Protein AF-A0A9D2FT79-F1 (afdb_monomer_lite)

Organism: NCBI:txid2838498

pLDDT: mean 90.26, std 7.21, range [57.19, 97.81]

Sequence (132 aa):
ENFFAGLITPVNETVWEHLKLLFFPALFYMLWEKSRIGSRYPDLLCKNLLGLWVGMLVIPLGFYMYTFLTGNDYLWADIGLFILAVLVTFGIPYRLRQQRPGICRTAWNYRILLLLVAAFLVLSVYFMRRAG

Structure (mmCIF, N/CA/C/O backbone):
data_AF-A0A9D2FT79-F1
#
_entry.id   AF-A0A9D2FT79-F1
#
loop_
_atom_site.group_PDB
_atom_site.id
_atom_site.type_symbol
_atom_site.label_atom_id
_atom_site.label_alt_id
_atom_site.label_comp_id
_atom_site.label_asym_id
_atom_site.label_entity_id
_atom_site.label_seq_id
_atom_site.pdbx_PDB_ins_code
_atom_site.Cartn_x
_atom_site.Cartn_y
_atom_site.Cartn_z
_atom_site.occupancy
_atom_site.B_iso_or_equiv
_atom_site.auth_seq_id
_atom_site.auth_comp_id
_atom_site.auth_asym_id
_atom_site.auth_atom_id
_atom_site.pdbx_PDB_model_num
ATOM 1 N N . GLU A 1 1 ? 7.623 8.978 24.389 1.00 57.34 1 GLU A N 1
ATOM 2 C CA . GLU A 1 1 ? 7.263 8.158 23.212 1.00 57.34 1 GLU A CA 1
ATOM 3 C C . GLU A 1 1 ? 8.106 8.587 22.018 1.00 57.34 1 GLU A C 1
ATOM 5 O O . GLU A 1 1 ? 8.384 9.774 21.878 1.00 57.34 1 GLU A O 1
ATOM 10 N N . ASN A 1 2 ? 8.568 7.646 21.191 1.00 79.88 2 ASN A N 1
ATOM 11 C CA . ASN A 1 2 ? 9.409 7.963 20.034 1.00 79.88 2 ASN A CA 1
ATOM 12 C C . ASN A 1 2 ? 8.521 8.327 18.835 1.00 79.88 2 ASN A C 1
ATOM 14 O O . ASN A 1 2 ? 8.000 7.434 18.172 1.00 79.88 2 ASN A O 1
ATOM 18 N N . PHE A 1 3 ? 8.382 9.622 18.526 1.00 79.06 3 PHE A N 1
ATOM 19 C CA . PHE A 1 3 ? 7.589 10.128 17.387 1.00 79.06 3 PHE A CA 1
ATOM 20 C C . PHE A 1 3 ? 7.918 9.420 16.059 1.00 79.06 3 PHE A C 1
ATOM 22 O O . PHE A 1 3 ? 7.036 9.097 15.268 1.00 79.06 3 PHE A O 1
ATOM 29 N N . PHE A 1 4 ? 9.200 9.112 15.846 1.00 78.50 4 PHE A N 1
ATOM 30 C CA . PHE A 1 4 ? 9.676 8.395 14.664 1.00 78.50 4 PHE A CA 1
ATOM 31 C C . PHE A 1 4 ? 9.173 6.953 14.568 1.00 78.50 4 PHE A C 1
ATOM 33 O O . PHE A 1 4 ? 8.939 6.475 13.462 1.00 78.50 4 PHE A O 1
ATOM 40 N N . ALA A 1 5 ? 8.984 6.266 15.697 1.00 77.81 5 ALA A N 1
ATOM 41 C CA . ALA A 1 5 ? 8.437 4.914 15.689 1.00 77.81 5 ALA A CA 1
ATOM 42 C C . ALA A 1 5 ? 6.959 4.939 15.265 1.00 77.81 5 ALA A C 1
ATOM 44 O O . ALA A 1 5 ? 6.583 4.207 14.355 1.00 77.81 5 ALA A O 1
ATOM 45 N N . GLY A 1 6 ? 6.156 5.867 15.801 1.00 79.50 6 GLY A N 1
ATOM 46 C CA . GLY A 1 6 ? 4.721 5.973 15.485 1.00 79.50 6 GLY A CA 1
ATOM 47 C C . GLY A 1 6 ? 4.392 6.309 14.020 1.00 79.50 6 GLY A C 1
ATOM 48 O O . GLY A 1 6 ? 3.302 6.002 13.531 1.00 79.50 6 GLY A O 1
ATOM 49 N N . LEU A 1 7 ? 5.347 6.876 13.273 1.00 80.94 7 LEU A N 1
ATOM 50 C CA . LEU A 1 7 ? 5.213 7.095 11.827 1.00 80.94 7 LEU A CA 1
ATOM 51 C C . LEU A 1 7 ? 5.068 5.787 11.040 1.00 80.94 7 LEU A C 1
ATOM 53 O O . LEU A 1 7 ? 4.368 5.776 10.023 1.00 80.94 7 LEU A O 1
ATOM 57 N N . ILE A 1 8 ? 5.719 4.717 11.508 1.00 81.25 8 ILE A N 1
ATOM 58 C CA . ILE A 1 8 ? 5.831 3.434 10.803 1.00 81.25 8 ILE A CA 1
ATOM 59 C C . ILE A 1 8 ? 5.159 2.269 11.536 1.00 81.25 8 ILE A C 1
ATOM 61 O O . ILE A 1 8 ? 4.758 1.304 10.889 1.00 81.25 8 ILE A O 1
ATOM 65 N N . THR A 1 9 ? 5.020 2.343 12.861 1.00 82.69 9 THR A N 1
ATOM 66 C CA . THR A 1 9 ? 4.392 1.303 13.683 1.00 82.69 9 THR A CA 1
ATOM 67 C C . THR A 1 9 ? 2.929 1.624 13.981 1.00 82.69 9 THR A C 1
ATOM 69 O O . THR A 1 9 ? 2.554 2.802 13.972 1.00 82.69 9 THR A O 1
ATOM 72 N N . PRO A 1 10 ? 2.109 0.597 14.277 1.00 82.19 10 PRO A N 1
ATOM 73 C CA . PRO A 1 10 ? 0.769 0.804 14.801 1.00 82.19 10 PRO A CA 1
ATOM 74 C C . PRO A 1 10 ? 0.810 1.580 16.133 1.00 82.19 10 PRO A C 1
ATOM 76 O O . PRO A 1 10 ? 1.581 1.219 17.022 1.00 82.19 10 PRO A O 1
ATOM 79 N N . VAL A 1 11 ? 0.012 2.643 16.266 1.00 85.19 11 VAL A N 1
ATOM 80 C CA . VAL A 1 11 ? -0.166 3.440 17.505 1.00 85.19 11 VAL A CA 1
ATOM 81 C C . VAL A 1 11 ? -1.571 3.322 18.105 1.00 85.19 11 VAL A C 1
ATOM 83 O O . VAL A 1 11 ? -1.796 3.737 19.235 1.00 85.19 11 VAL A O 1
ATOM 86 N N . ASN A 1 12 ? -2.524 2.786 17.345 1.00 83.81 12 ASN A N 1
ATOM 87 C CA . ASN 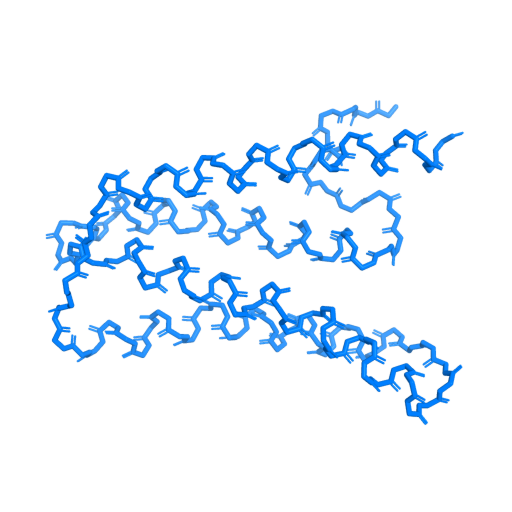A 1 12 ? -3.901 2.520 17.758 1.00 83.81 12 ASN A CA 1
ATOM 88 C C . ASN A 1 12 ? -4.454 1.319 16.956 1.00 83.81 12 ASN A C 1
ATOM 90 O O . ASN A 1 12 ? -3.743 0.751 16.127 1.00 83.81 12 ASN A O 1
ATOM 94 N N . GLU A 1 13 ? -5.711 0.934 17.182 1.00 83.94 13 GLU A N 1
ATOM 95 C CA . GLU A 1 13 ? -6.353 -0.208 16.499 1.00 83.94 13 GLU A CA 1
ATOM 96 C C . GLU A 1 13 ? -7.151 0.186 15.242 1.00 83.94 13 GLU A C 1
ATOM 98 O O . GLU A 1 13 ? -7.984 -0.566 14.747 1.00 83.94 13 GLU A O 1
ATOM 103 N N . THR A 1 14 ? -6.921 1.372 14.673 1.00 89.12 14 THR A N 1
ATOM 104 C CA . THR A 1 14 ? -7.672 1.792 13.481 1.00 89.12 14 THR A CA 1
ATOM 105 C C . THR A 1 14 ? -7.255 1.014 12.230 1.00 89.12 14 THR A C 1
ATOM 107 O O . THR A 1 14 ? -6.117 0.558 12.085 1.00 89.12 14 THR A O 1
ATOM 110 N N . VAL A 1 15 ? -8.158 0.938 11.247 1.00 91.69 15 VAL A N 1
ATOM 111 C CA . VAL A 1 15 ? -7.890 0.354 9.916 1.00 91.69 15 VAL A CA 1
ATOM 112 C C . VAL A 1 15 ? -6.657 0.989 9.252 1.00 91.69 15 VAL A C 1
ATOM 114 O O . VAL A 1 15 ? -5.905 0.318 8.547 1.00 91.69 15 VAL A O 1
ATOM 117 N N . TRP A 1 16 ? -6.401 2.276 9.510 1.00 92.81 16 TRP A N 1
ATOM 118 C CA . TRP A 1 16 ? -5.213 2.973 9.014 1.00 92.81 16 TRP A CA 1
ATOM 119 C C . TRP A 1 16 ? -3.906 2.358 9.533 1.00 92.81 16 TRP A C 1
ATOM 121 O O . TRP A 1 16 ? -2.957 2.165 8.772 1.00 92.81 16 TRP A O 1
ATOM 131 N N . GLU A 1 17 ? -3.849 1.999 10.813 1.00 91.88 17 GLU A N 1
ATOM 132 C CA . GLU A 1 17 ? -2.656 1.396 11.414 1.00 91.88 17 GLU A CA 1
ATOM 133 C C . GLU A 1 17 ? -2.383 -0.003 10.845 1.00 91.88 17 GLU A C 1
ATOM 135 O O . GLU A 1 17 ? -1.227 -0.351 10.593 1.00 91.88 17 GLU A O 1
ATOM 140 N N . HIS A 1 18 ? -3.437 -0.756 10.515 1.00 92.06 18 HIS A N 1
ATOM 141 C CA . HIS A 1 18 ? -3.334 -2.031 9.799 1.00 92.06 18 HIS A CA 1
ATOM 142 C C . HIS A 1 18 ? -2.758 -1.854 8.384 1.00 92.06 18 HIS A C 1
ATOM 144 O O . HIS A 1 18 ? -1.924 -2.649 7.942 1.00 92.06 18 HIS A O 1
ATOM 150 N N . LEU A 1 19 ? -3.132 -0.778 7.680 1.00 94.94 19 LEU A N 1
ATOM 151 C CA . LEU A 1 19 ? -2.531 -0.437 6.386 1.00 94.94 19 LEU A CA 1
ATOM 152 C C . LEU A 1 19 ? -1.042 -0.106 6.517 1.00 94.94 19 LEU A C 1
ATOM 154 O O . LEU A 1 19 ? -0.254 -0.571 5.693 1.00 94.94 19 LEU A O 1
ATOM 158 N N . LYS A 1 20 ? -0.629 0.649 7.546 1.00 92.50 20 LYS A N 1
ATOM 159 C CA . LYS A 1 20 ? 0.799 0.928 7.805 1.00 92.50 20 LYS A CA 1
ATOM 160 C C . LYS A 1 20 ? 1.583 -0.356 8.058 1.00 92.50 20 LYS A C 1
ATOM 162 O O . LYS A 1 20 ? 2.671 -0.521 7.498 1.00 92.50 20 LYS A O 1
ATOM 167 N N . LEU A 1 21 ? 1.006 -1.267 8.844 1.00 93.06 21 LEU A N 1
ATOM 168 C CA . LEU A 1 21 ? 1.603 -2.560 9.171 1.00 93.06 21 LEU A CA 1
ATOM 169 C C . LEU A 1 21 ? 1.866 -3.412 7.920 1.00 93.06 21 LEU A C 1
ATOM 171 O O . LEU A 1 21 ? 2.859 -4.131 7.879 1.00 93.06 21 LEU A O 1
ATOM 175 N N . LEU A 1 22 ? 1.031 -3.306 6.881 1.00 95.44 22 LEU A N 1
ATOM 176 C CA . LEU A 1 22 ? 1.282 -3.949 5.586 1.00 95.44 22 LEU A CA 1
ATOM 177 C C . LEU A 1 22 ? 2.269 -3.145 4.723 1.00 95.44 22 LEU A C 1
ATOM 179 O O . LEU A 1 22 ? 3.207 -3.705 4.150 1.00 95.44 22 LEU A O 1
ATOM 183 N N . PHE A 1 23 ? 2.055 -1.833 4.615 1.00 95.81 23 PHE A N 1
ATOM 184 C CA . PHE A 1 23 ? 2.731 -0.967 3.652 1.00 95.81 23 PHE A CA 1
ATOM 185 C C . PHE A 1 23 ? 4.239 -0.880 3.879 1.00 95.81 23 PHE A C 1
ATOM 187 O O . PHE A 1 23 ? 5.000 -1.092 2.935 1.00 95.81 23 PHE A O 1
ATOM 194 N N . PHE A 1 24 ? 4.694 -0.589 5.102 1.00 94.38 24 PHE A N 1
ATOM 195 C CA . PHE A 1 24 ? 6.124 -0.375 5.353 1.00 94.38 24 PHE A CA 1
ATOM 196 C C . PHE A 1 24 ? 6.957 -1.651 5.151 1.00 94.38 24 PHE A C 1
ATOM 198 O O . PHE A 1 24 ? 7.942 -1.589 4.407 1.00 94.38 24 PHE A O 1
ATOM 205 N N . PRO A 1 25 ? 6.581 -2.824 5.701 1.00 94.62 25 PRO A N 1
ATOM 206 C CA . PRO A 1 25 ? 7.298 -4.067 5.420 1.00 94.62 25 PRO A CA 1
ATOM 207 C C . PRO A 1 25 ? 7.305 -4.429 3.930 1.00 94.62 25 PRO A C 1
ATOM 209 O O . PRO A 1 25 ? 8.356 -4.783 3.389 1.00 94.62 25 PRO A O 1
ATOM 212 N N . ALA A 1 26 ? 6.168 -4.286 3.240 1.00 96.12 26 ALA A N 1
ATOM 213 C CA . ALA A 1 26 ? 6.080 -4.563 1.807 1.00 96.12 26 ALA A CA 1
ATOM 214 C C . ALA A 1 26 ? 6.928 -3.591 0.969 1.00 96.12 26 ALA A C 1
ATOM 216 O O . ALA A 1 26 ? 7.574 -4.015 0.008 1.00 96.12 26 ALA A O 1
ATOM 217 N N . LEU A 1 27 ? 6.988 -2.311 1.349 1.00 95.81 27 LEU A N 1
ATOM 218 C CA . LEU A 1 27 ? 7.840 -1.298 0.726 1.00 95.81 27 LEU A CA 1
ATOM 219 C C . LEU A 1 27 ? 9.318 -1.682 0.830 1.00 95.81 27 LEU A C 1
ATOM 221 O O . LEU A 1 27 ? 10.012 -1.722 -0.190 1.00 95.81 27 LEU A O 1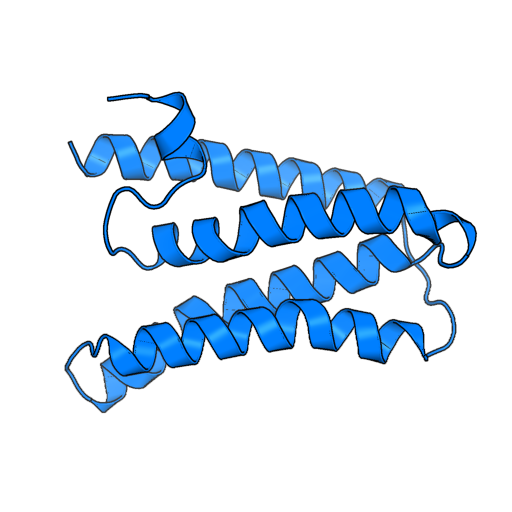
ATOM 225 N N . PHE A 1 28 ? 9.798 -1.992 2.038 1.00 94.94 28 PHE A N 1
ATOM 226 C CA . PHE A 1 28 ? 11.193 -2.384 2.246 1.00 94.94 28 PHE A CA 1
ATOM 227 C C . PHE A 1 28 ? 11.537 -3.657 1.477 1.00 94.94 28 PHE A C 1
ATOM 229 O O . PHE A 1 28 ? 12.563 -3.699 0.793 1.00 94.94 28 PHE A O 1
ATOM 236 N N . TYR A 1 29 ? 10.657 -4.661 1.516 1.00 95.31 29 TYR A N 1
ATOM 237 C CA . TYR A 1 29 ? 10.850 -5.896 0.765 1.00 95.31 29 TYR A CA 1
ATOM 238 C C . TYR A 1 29 ? 10.897 -5.644 -0.744 1.00 95.31 29 TYR A C 1
ATOM 240 O O . TYR A 1 29 ? 11.813 -6.115 -1.408 1.00 95.31 29 TYR A O 1
ATOM 248 N N . MET A 1 30 ? 9.963 -4.866 -1.296 1.00 94.19 30 MET A N 1
ATOM 249 C CA . MET A 1 30 ? 9.922 -4.547 -2.726 1.00 94.19 30 MET A CA 1
ATOM 250 C C . MET A 1 30 ? 11.182 -3.803 -3.187 1.00 94.19 30 MET A C 1
ATOM 252 O O . MET A 1 30 ? 11.692 -4.090 -4.273 1.00 94.19 30 MET A O 1
ATOM 256 N N . LEU A 1 31 ? 11.688 -2.851 -2.397 1.00 93.81 31 LEU A N 1
ATOM 257 C CA . LEU A 1 31 ? 12.916 -2.115 -2.717 1.00 93.81 31 LEU A CA 1
ATOM 258 C C . LEU A 1 31 ? 14.148 -3.022 -2.651 1.00 93.81 31 LEU A C 1
ATOM 260 O O . LEU A 1 31 ? 14.978 -3.003 -3.565 1.00 93.81 31 LEU A O 1
ATOM 264 N N . TRP A 1 32 ? 14.242 -3.853 -1.611 1.00 95.50 32 TRP A N 1
ATOM 265 C CA . TRP A 1 32 ? 15.297 -4.856 -1.480 1.00 95.50 32 TRP A CA 1
ATOM 266 C C . TRP A 1 32 ? 15.258 -5.856 -2.640 1.00 95.50 32 TRP A C 1
ATOM 268 O O . TRP A 1 32 ? 16.270 -6.094 -3.300 1.00 95.50 32 TRP A O 1
ATOM 278 N N . GLU A 1 33 ? 14.077 -6.371 -2.972 1.00 94.25 33 GLU A N 1
ATOM 279 C CA . GLU A 1 33 ? 13.877 -7.296 -4.080 1.00 94.25 33 GLU A CA 1
ATOM 280 C C . GLU A 1 33 ? 14.257 -6.649 -5.421 1.00 94.25 33 GLU A C 1
ATOM 282 O O . GLU A 1 33 ? 14.996 -7.242 -6.214 1.00 94.25 33 GLU A O 1
ATOM 287 N N . LYS A 1 34 ? 13.843 -5.398 -5.664 1.00 91.12 34 LYS A N 1
ATOM 288 C CA . LYS A 1 34 ? 14.235 -4.652 -6.868 1.00 91.12 34 LYS A CA 1
ATOM 289 C C . LYS A 1 34 ? 15.750 -4.455 -6.953 1.00 91.12 34 LYS A C 1
ATOM 291 O O . LYS A 1 34 ? 16.287 -4.548 -8.054 1.00 91.12 34 LYS A O 1
ATOM 296 N N . SER A 1 35 ? 16.442 -4.240 -5.837 1.00 91.88 35 SER A N 1
ATOM 297 C CA . SER A 1 35 ? 17.908 -4.143 -5.804 1.00 91.88 35 SER A CA 1
ATOM 298 C C . SER A 1 35 ? 18.589 -5.475 -6.154 1.00 91.88 35 SER A C 1
ATOM 300 O O . SER A 1 35 ? 19.563 -5.504 -6.905 1.00 91.88 35 SER A O 1
ATOM 302 N N . ARG A 1 36 ? 18.050 -6.606 -5.678 1.00 93.12 36 ARG A N 1
ATOM 303 C CA . ARG A 1 36 ? 18.664 -7.935 -5.862 1.00 93.12 36 ARG A CA 1
ATOM 304 C C . ARG A 1 36 ? 18.409 -8.552 -7.234 1.00 93.12 36 ARG A C 1
ATOM 306 O O . ARG A 1 36 ? 19.315 -9.149 -7.807 1.00 93.12 36 ARG A O 1
ATOM 313 N N . ILE A 1 37 ? 17.187 -8.444 -7.752 1.00 91.00 37 ILE A N 1
ATOM 314 C CA . ILE A 1 37 ? 16.761 -9.154 -8.973 1.00 91.00 37 ILE A CA 1
ATOM 315 C C . ILE A 1 37 ? 16.164 -8.232 -10.044 1.00 91.00 37 ILE A C 1
ATOM 317 O O . ILE A 1 37 ? 15.706 -8.699 -11.090 1.00 91.00 37 ILE A O 1
ATOM 321 N N . GLY A 1 38 ? 16.190 -6.916 -9.828 1.00 85.69 38 GLY A N 1
ATOM 322 C CA . GLY A 1 38 ? 15.592 -5.939 -10.733 1.00 85.69 38 GLY A CA 1
ATOM 323 C C . GLY A 1 38 ? 16.218 -5.857 -12.119 1.00 85.69 38 GLY A C 1
ATOM 324 O O . GLY A 1 38 ? 15.537 -5.369 -13.019 1.00 85.69 38 GLY A O 1
ATOM 325 N N . SER A 1 39 ? 17.460 -6.322 -12.294 1.00 85.12 39 SER A N 1
ATOM 326 C CA . SER A 1 39 ? 18.123 -6.409 -13.604 1.00 85.12 39 SER A CA 1
ATOM 327 C C . SER A 1 39 ? 17.581 -7.560 -14.455 1.00 85.12 39 SER A C 1
ATOM 329 O O . SER A 1 39 ? 17.556 -7.454 -15.675 1.00 85.12 39 SER A O 1
ATOM 331 N N . ARG A 1 40 ? 17.104 -8.645 -13.824 1.00 85.75 40 ARG A N 1
ATOM 332 C CA . ARG A 1 40 ? 16.469 -9.781 -14.517 1.00 85.75 40 ARG A CA 1
ATOM 333 C C . ARG A 1 40 ? 15.003 -9.494 -14.860 1.00 85.75 40 ARG A C 1
ATOM 335 O O . ARG A 1 40 ? 14.498 -10.018 -15.845 1.00 85.75 40 ARG A O 1
ATOM 342 N N . TYR A 1 41 ? 14.337 -8.658 -14.060 1.00 85.75 41 TYR A N 1
ATOM 343 C CA . TYR A 1 41 ? 12.917 -8.331 -14.206 1.00 85.75 41 TYR A CA 1
ATOM 344 C C . TYR A 1 41 ? 12.705 -6.804 -14.250 1.00 85.75 41 TYR A C 1
ATOM 346 O O . TYR A 1 41 ? 12.566 -6.161 -13.199 1.00 85.75 41 TYR A O 1
ATOM 354 N N . PRO A 1 42 ? 12.678 -6.184 -15.446 1.00 84.12 42 PRO A N 1
ATOM 355 C CA . PRO A 1 42 ? 12.549 -4.730 -15.574 1.00 84.12 42 PRO A CA 1
ATOM 356 C C . PRO A 1 42 ? 11.187 -4.208 -15.087 1.00 84.12 42 PRO A C 1
ATOM 358 O O . PRO A 1 42 ? 11.116 -3.115 -14.524 1.00 84.12 42 PRO A O 1
ATOM 361 N N . ASP A 1 43 ? 10.129 -5.011 -15.212 1.00 90.62 43 ASP A N 1
ATOM 362 C CA . ASP A 1 43 ? 8.748 -4.695 -14.829 1.00 90.62 43 ASP A CA 1
ATOM 363 C C . ASP A 1 43 ? 8.389 -5.054 -13.375 1.00 90.62 43 ASP A C 1
ATOM 365 O O . ASP A 1 43 ? 7.252 -4.862 -12.938 1.00 90.62 43 ASP A O 1
ATOM 369 N N . LEU A 1 44 ? 9.372 -5.512 -12.596 1.00 91.62 44 LEU A N 1
ATOM 370 C CA . LEU A 1 44 ? 9.198 -5.962 -11.215 1.00 91.62 44 LEU A CA 1
ATOM 371 C C . LEU A 1 44 ? 8.548 -4.914 -10.304 1.00 91.62 44 LEU A C 1
ATOM 373 O O . LEU A 1 44 ? 7.662 -5.243 -9.523 1.00 91.62 44 LEU A O 1
ATOM 377 N N . LEU A 1 45 ? 8.950 -3.646 -10.436 1.00 91.88 45 LEU A N 1
ATOM 378 C CA . LEU A 1 45 ? 8.395 -2.561 -9.622 1.00 91.88 45 LEU A CA 1
ATOM 379 C C . LEU A 1 45 ? 6.892 -2.381 -9.879 1.00 91.88 45 LEU A C 1
ATOM 381 O O . LEU A 1 45 ? 6.137 -2.157 -8.944 1.00 91.88 45 LEU A O 1
ATOM 385 N N . CYS A 1 46 ? 6.446 -2.515 -11.131 1.00 92.94 46 CYS A N 1
ATOM 386 C CA . CYS A 1 46 ? 5.029 -2.409 -11.479 1.00 92.94 46 CYS A CA 1
ATOM 387 C C . CYS A 1 46 ? 4.220 -3.566 -10.892 1.00 92.94 46 CYS A C 1
ATOM 389 O O . CYS A 1 46 ? 3.171 -3.340 -10.295 1.00 92.94 46 CYS A O 1
ATOM 391 N N . LYS A 1 47 ? 4.741 -4.793 -11.008 1.00 93.50 47 LYS A N 1
ATOM 392 C CA . LYS A 1 47 ? 4.106 -5.998 -10.457 1.00 93.50 47 LYS A CA 1
ATOM 393 C C . LYS A 1 47 ? 3.978 -5.915 -8.934 1.00 93.50 47 LYS A C 1
ATOM 395 O O . LYS A 1 47 ? 2.914 -6.215 -8.399 1.00 93.50 47 LYS A O 1
ATOM 400 N N . ASN A 1 48 ? 5.033 -5.470 -8.250 1.00 94.88 48 ASN A N 1
ATOM 401 C CA . ASN A 1 48 ? 5.031 -5.327 -6.794 1.00 94.88 48 ASN A CA 1
ATOM 402 C C . ASN A 1 48 ? 4.108 -4.189 -6.332 1.00 94.88 48 ASN A C 1
ATOM 404 O O . ASN A 1 48 ? 3.361 -4.374 -5.376 1.00 94.88 48 ASN A O 1
ATOM 408 N N . LEU A 1 49 ? 4.089 -3.051 -7.039 1.00 94.94 49 LEU A N 1
ATOM 409 C CA . LEU A 1 49 ? 3.140 -1.967 -6.763 1.00 94.94 49 LEU A CA 1
ATOM 410 C C . LEU A 1 49 ? 1.691 -2.421 -6.934 1.00 94.94 49 LEU A C 1
ATOM 412 O O . LEU A 1 49 ? 0.858 -2.087 -6.100 1.00 94.94 49 LEU A O 1
ATOM 416 N N . LEU A 1 50 ? 1.382 -3.192 -7.981 1.00 95.19 50 LEU A N 1
ATOM 417 C CA . LEU A 1 50 ? 0.042 -3.745 -8.175 1.00 95.19 50 LEU A CA 1
ATOM 418 C C . LEU A 1 50 ? -0.353 -4.648 -7.000 1.00 95.19 50 LEU A C 1
ATOM 420 O O . LEU A 1 50 ? -1.432 -4.477 -6.444 1.00 95.19 50 LEU A O 1
ATOM 424 N N . GLY A 1 51 ? 0.532 -5.567 -6.597 1.00 96.50 51 GLY A N 1
ATOM 425 C CA . GLY A 1 51 ? 0.313 -6.415 -5.424 1.00 96.50 51 GLY A CA 1
ATOM 426 C C . GLY A 1 51 ? 0.032 -5.595 -4.167 1.00 96.50 51 GLY A C 1
ATOM 427 O O . GLY A 1 51 ? -0.967 -5.835 -3.493 1.00 96.50 51 GLY A O 1
ATOM 428 N N . LEU A 1 52 ? 0.856 -4.579 -3.906 1.00 97.00 52 LEU A N 1
ATOM 429 C CA . LEU A 1 52 ? 0.698 -3.671 -2.771 1.00 97.00 52 LEU A CA 1
ATOM 430 C C . LEU A 1 52 ? -0.644 -2.930 -2.801 1.00 97.00 52 LEU A C 1
ATOM 432 O O . LEU A 1 52 ? -1.329 -2.883 -1.786 1.00 97.00 52 LEU A O 1
ATOM 436 N N . TRP A 1 53 ? -1.055 -2.395 -3.953 1.00 96.62 53 TRP A N 1
ATOM 437 C CA . TRP A 1 53 ? -2.358 -1.741 -4.105 1.00 96.62 53 TRP A CA 1
ATOM 438 C C . TRP A 1 53 ? -3.516 -2.680 -3.796 1.00 96.62 53 TRP A C 1
ATOM 440 O O . TRP A 1 53 ? -4.414 -2.311 -3.043 1.00 96.62 53 TRP A O 1
ATOM 450 N N . VAL A 1 54 ? -3.494 -3.895 -4.346 1.00 97.44 54 VAL A N 1
ATOM 451 C CA . VAL A 1 54 ? -4.570 -4.858 -4.100 1.00 97.44 54 VAL A CA 1
ATOM 452 C C . VAL A 1 54 ? -4.584 -5.275 -2.629 1.00 97.44 54 VAL A C 1
ATOM 454 O O . VAL A 1 54 ? -5.649 -5.266 -2.021 1.00 97.44 54 VAL A O 1
ATOM 457 N N . GLY A 1 55 ? -3.431 -5.558 -2.019 1.00 96.75 55 GLY A N 1
ATOM 458 C CA . GLY A 1 55 ? -3.350 -5.871 -0.590 1.00 96.75 55 GLY A CA 1
ATOM 459 C C . GLY A 1 55 ? -3.867 -4.743 0.306 1.00 96.75 55 GLY A C 1
ATOM 460 O O . GLY A 1 55 ? -4.646 -4.995 1.223 1.00 96.75 55 GLY A O 1
ATOM 461 N N . MET A 1 56 ? -3.517 -3.492 -0.003 1.00 96.50 56 MET A N 1
ATOM 462 C CA . MET A 1 56 ? -4.038 -2.319 0.707 1.00 96.50 56 MET A CA 1
ATOM 463 C C . MET A 1 56 ? -5.547 -2.136 0.537 1.00 96.50 56 MET A C 1
ATOM 465 O O . MET A 1 56 ? -6.173 -1.583 1.428 1.00 96.50 56 MET A O 1
ATOM 469 N N . LEU A 1 57 ? -6.149 -2.575 -0.572 1.00 96.62 57 LEU A N 1
ATOM 470 C CA . LEU A 1 57 ? -7.604 -2.532 -0.749 1.00 96.62 57 LEU A CA 1
ATOM 471 C C . LEU A 1 57 ? -8.311 -3.678 -0.015 1.00 96.62 57 LEU A C 1
ATOM 473 O O . LEU A 1 57 ? -9.410 -3.475 0.495 1.00 96.62 57 LEU A O 1
ATOM 477 N N . VAL A 1 58 ? -7.687 -4.856 0.079 1.00 97.25 58 VAL A N 1
ATOM 478 C CA . VAL A 1 58 ? -8.254 -6.028 0.772 1.00 97.25 58 VAL A CA 1
ATOM 479 C C . VAL A 1 58 ? -8.562 -5.722 2.237 1.00 97.25 58 VAL A C 1
ATOM 481 O O . VAL A 1 58 ? -9.624 -6.115 2.709 1.00 97.25 58 VAL A O 1
ATOM 484 N N . ILE A 1 59 ? -7.685 -4.995 2.937 1.00 95.56 59 ILE A N 1
ATOM 485 C CA . ILE A 1 59 ? -7.868 -4.666 4.362 1.00 95.56 59 ILE A CA 1
ATOM 486 C C . ILE A 1 59 ? -9.167 -3.867 4.610 1.00 95.56 59 ILE A C 1
ATOM 488 O O . ILE A 1 59 ? -10.055 -4.401 5.269 1.00 95.56 59 ILE A O 1
ATOM 492 N N . PRO A 1 60 ? -9.352 -2.635 4.089 1.00 95.25 60 PRO A N 1
ATOM 493 C CA . PRO A 1 60 ? -10.545 -1.837 4.356 1.00 95.25 60 PRO A CA 1
ATOM 494 C C . PRO A 1 60 ? -11.801 -2.448 3.734 1.00 95.25 60 PRO A C 1
ATOM 496 O O . PRO A 1 60 ? -12.851 -2.433 4.368 1.00 95.25 60 PRO A O 1
ATOM 499 N N . LEU A 1 61 ? -11.717 -3.004 2.518 1.00 96.00 61 LEU A N 1
ATOM 500 C CA . LEU A 1 61 ? -12.884 -3.622 1.883 1.00 96.00 61 LEU A CA 1
ATOM 501 C C . LEU A 1 61 ? -13.351 -4.843 2.668 1.00 96.00 61 LEU A C 1
ATOM 503 O O . LEU A 1 61 ? -14.544 -4.979 2.908 1.00 96.00 61 LEU A O 1
ATOM 507 N N . GLY A 1 62 ? -12.426 -5.702 3.096 1.00 94.69 62 GLY A N 1
ATOM 508 C CA . GLY A 1 62 ? -12.741 -6.846 3.941 1.00 94.69 62 GLY A CA 1
ATOM 509 C C . GLY A 1 62 ? -13.316 -6.404 5.281 1.00 94.69 62 GLY A C 1
ATOM 510 O O . GLY A 1 62 ? -14.393 -6.868 5.649 1.00 94.69 62 GLY A O 1
ATOM 511 N N . PHE A 1 63 ? -12.643 -5.465 5.954 1.00 93.94 63 PHE A N 1
ATOM 512 C CA . PHE A 1 63 ? -13.022 -4.971 7.277 1.00 93.94 63 PHE A CA 1
ATOM 513 C C . PHE A 1 63 ? -14.442 -4.410 7.310 1.00 93.94 63 PHE A C 1
ATOM 515 O O . PHE A 1 63 ? -15.296 -4.871 8.070 1.00 93.94 63 PHE A O 1
ATOM 522 N N . TYR A 1 64 ? -14.726 -3.442 6.439 1.00 93.62 64 TYR A N 1
ATOM 523 C CA . TYR A 1 64 ? -16.039 -2.807 6.404 1.00 93.62 64 TYR A CA 1
ATOM 524 C C . TYR A 1 64 ? -17.124 -3.746 5.879 1.00 93.62 64 TYR A C 1
ATOM 526 O O . TYR A 1 64 ? -18.260 -3.654 6.335 1.00 93.62 64 TYR A O 1
ATOM 534 N N . MET A 1 65 ? -16.796 -4.669 4.970 1.00 94.25 65 MET A N 1
ATOM 535 C CA . MET A 1 65 ? -17.769 -5.639 4.469 1.00 94.25 65 MET A CA 1
ATOM 536 C C . MET A 1 65 ? -18.186 -6.632 5.553 1.00 94.25 65 MET A C 1
ATOM 538 O O . MET A 1 65 ? -19.383 -6.842 5.731 1.00 94.25 65 MET A O 1
ATOM 542 N N . TYR A 1 66 ? -17.244 -7.229 6.292 1.00 92.94 66 TYR A N 1
ATOM 543 C CA . TYR A 1 66 ? -17.628 -8.183 7.335 1.00 92.94 66 TYR A CA 1
ATOM 544 C C . TYR A 1 66 ? -18.334 -7.464 8.484 1.00 92.94 66 TYR A C 1
ATOM 546 O O . TYR A 1 66 ? -19.379 -7.935 8.916 1.00 92.94 66 TYR A O 1
ATOM 554 N N . THR A 1 67 ? -17.830 -6.301 8.915 1.00 93.25 67 THR A N 1
ATOM 555 C CA . THR A 1 67 ? -18.415 -5.553 10.040 1.00 93.25 67 THR A CA 1
ATOM 556 C C . THR A 1 67 ? -19.843 -5.117 9.720 1.00 93.25 67 THR A C 1
ATOM 558 O O . THR A 1 67 ? -20.712 -5.150 10.587 1.00 93.25 67 THR A O 1
ATOM 561 N N . PHE A 1 68 ? -20.121 -4.775 8.458 1.00 94.00 68 PHE A N 1
ATOM 562 C CA . PHE A 1 68 ? -21.477 -4.490 7.988 1.00 94.00 68 PHE A CA 1
ATOM 563 C C . PHE A 1 68 ? -22.415 -5.705 8.093 1.00 94.00 68 PHE A C 1
ATOM 565 O O . PHE A 1 68 ? -23.593 -5.539 8.397 1.00 94.00 68 PHE A O 1
ATOM 572 N N . LEU A 1 69 ? -21.911 -6.920 7.859 1.00 93.50 69 LEU A N 1
ATOM 573 C CA . LEU A 1 69 ? -22.701 -8.153 7.913 1.00 93.50 69 LEU A CA 1
ATOM 574 C C . LEU A 1 69 ? -22.894 -8.682 9.342 1.00 93.50 69 LEU A C 1
ATOM 576 O O . LEU A 1 69 ? -23.970 -9.179 9.665 1.00 93.50 69 LEU A O 1
ATOM 580 N N . THR A 1 70 ? -21.864 -8.615 10.187 1.00 91.19 70 THR A N 1
ATOM 581 C CA . THR A 1 70 ? -21.886 -9.167 11.553 1.00 91.19 70 THR A CA 1
ATOM 582 C C . THR A 1 70 ? -22.318 -8.162 12.613 1.00 91.19 70 THR A C 1
ATOM 584 O O . THR A 1 70 ? -22.705 -8.571 13.706 1.00 91.19 70 THR A O 1
ATOM 587 N N . GLY A 1 71 ? -22.220 -6.862 12.330 1.00 90.12 71 GLY A N 1
ATOM 588 C CA . GLY A 1 71 ? -22.502 -5.781 13.278 1.00 90.12 71 GLY A CA 1
ATOM 589 C C . GLY A 1 71 ? -21.468 -5.618 14.398 1.00 90.12 71 GLY A C 1
ATOM 590 O O . GLY A 1 71 ? -21.593 -4.690 15.188 1.00 90.12 71 GLY A O 1
ATOM 591 N N . ASN A 1 72 ? -20.456 -6.488 14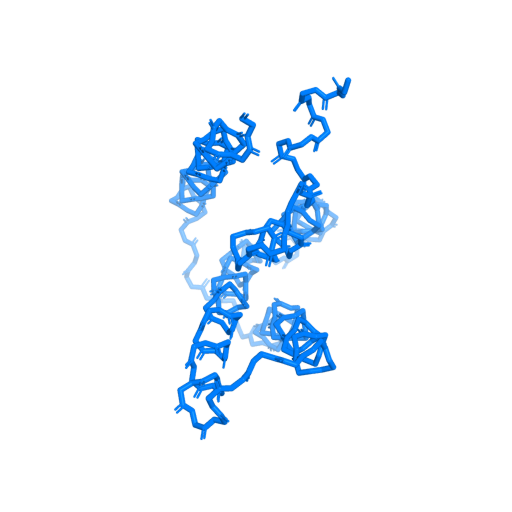.460 1.00 87.44 72 ASN A N 1
ATOM 592 C CA . ASN A 1 72 ? -19.387 -6.482 15.458 1.00 87.44 72 ASN A CA 1
ATOM 593 C C . ASN A 1 72 ? -18.026 -6.658 14.779 1.00 87.44 72 ASN A C 1
ATOM 595 O O . ASN A 1 72 ? -17.926 -7.358 13.763 1.00 87.44 72 ASN A O 1
ATOM 599 N N . ASP A 1 73 ? -16.997 -6.069 15.378 1.00 88.44 73 ASP A N 1
ATOM 600 C CA . ASP A 1 73 ? -15.591 -6.289 15.074 1.00 88.44 73 ASP A CA 1
ATOM 601 C C . ASP A 1 73 ? -15.053 -7.526 15.810 1.00 88.44 73 ASP A C 1
ATOM 603 O O . ASP A 1 73 ? -15.406 -7.817 16.953 1.00 88.44 73 ASP A O 1
ATOM 607 N N . TYR A 1 74 ? -14.215 -8.306 15.126 1.00 90.12 74 TYR A N 1
ATOM 608 C CA . TYR A 1 74 ? -13.651 -9.531 15.679 1.00 90.12 74 TYR A CA 1
ATOM 609 C C . TYR A 1 74 ? -12.154 -9.592 15.399 1.00 90.12 74 TYR A C 1
ATOM 611 O O . TYR A 1 74 ? -11.738 -9.719 14.249 1.00 90.12 74 TYR A O 1
ATOM 619 N N . LEU A 1 75 ? -11.350 -9.659 16.463 1.00 90.19 75 LEU A N 1
ATOM 620 C CA . LEU A 1 75 ? -9.887 -9.720 16.370 1.00 90.19 75 LEU A CA 1
ATOM 621 C C . LEU A 1 75 ? -9.381 -10.847 15.450 1.00 90.19 75 LEU A C 1
ATOM 623 O O . LEU A 1 75 ? -8.440 -10.670 14.679 1.00 90.19 75 LEU A O 1
ATOM 627 N N . TRP A 1 76 ? -10.001 -12.030 15.514 1.00 92.19 76 TRP A N 1
ATOM 628 C CA . TRP A 1 76 ? -9.599 -13.163 14.675 1.00 92.19 76 TRP A CA 1
ATOM 629 C C . TRP A 1 76 ? -9.894 -12.920 13.186 1.00 92.19 76 TRP A C 1
ATOM 631 O O . TRP A 1 76 ? -9.147 -13.405 12.334 1.00 92.19 76 TRP A O 1
ATOM 641 N N . ALA A 1 77 ? -10.947 -12.159 12.869 1.00 91.94 77 ALA A N 1
ATOM 642 C CA . ALA A 1 77 ? -11.287 -11.791 11.499 1.00 91.94 77 ALA A CA 1
ATOM 643 C C . ALA A 1 77 ? -10.278 -10.775 10.948 1.00 91.94 77 ALA A C 1
ATOM 645 O O . ALA A 1 77 ? -9.812 -10.942 9.820 1.00 91.94 77 ALA A O 1
ATOM 646 N N . ASP A 1 78 ? -9.855 -9.807 11.764 1.00 92.75 78 ASP A N 1
ATOM 647 C CA . ASP A 1 78 ? -8.836 -8.815 11.399 1.00 92.75 78 ASP A CA 1
ATOM 648 C C . ASP A 1 78 ? -7.475 -9.452 11.122 1.00 92.75 78 ASP A C 1
ATOM 650 O O . ASP A 1 78 ? -6.842 -9.165 10.102 1.00 92.75 78 ASP A O 1
ATOM 654 N N . ILE A 1 79 ? -7.052 -10.395 11.970 1.00 93.62 79 ILE A N 1
ATOM 655 C CA . ILE A 1 79 ? -5.830 -11.180 11.744 1.00 93.62 79 ILE A CA 1
ATOM 656 C C . ILE A 1 79 ? -5.945 -11.977 10.437 1.00 93.62 79 ILE A C 1
ATOM 658 O O . ILE A 1 79 ? -5.013 -11.982 9.629 1.00 93.62 79 ILE A O 1
ATOM 662 N N . GLY A 1 80 ? -7.088 -12.629 10.199 1.00 95.44 80 GLY A N 1
ATOM 663 C CA . GLY A 1 80 ? -7.339 -13.381 8.969 1.00 95.44 80 GLY A CA 1
ATOM 664 C C . GLY A 1 80 ? -7.272 -12.502 7.716 1.00 95.44 80 GLY A C 1
ATOM 665 O O . GLY A 1 80 ? -6.620 -12.869 6.733 1.00 95.44 80 GLY A O 1
ATOM 666 N N . LEU A 1 81 ? -7.879 -11.316 7.764 1.00 95.50 81 LEU A N 1
ATOM 667 C CA . LEU A 1 81 ? -7.834 -10.329 6.686 1.00 95.50 81 LEU A CA 1
ATOM 668 C C . LEU A 1 81 ? -6.430 -9.787 6.450 1.00 95.50 81 LEU A C 1
ATOM 670 O O . LEU A 1 81 ? -6.021 -9.639 5.297 1.00 95.50 81 LEU A O 1
ATOM 674 N N . PHE A 1 82 ? -5.673 -9.531 7.513 1.00 95.44 82 PHE A N 1
ATOM 675 C CA . PHE A 1 82 ? -4.292 -9.088 7.391 1.00 95.44 82 PHE A CA 1
ATOM 676 C C . PHE A 1 82 ? -3.422 -10.156 6.717 1.00 95.44 82 PHE A C 1
ATOM 678 O O . PHE A 1 82 ? -2.696 -9.852 5.768 1.00 95.44 82 PHE A O 1
ATOM 685 N N . ILE A 1 83 ? -3.546 -11.423 7.128 1.00 97.00 83 ILE A N 1
ATOM 686 C CA . ILE A 1 83 ? -2.848 -12.546 6.483 1.00 97.00 83 ILE A CA 1
ATOM 687 C C . ILE A 1 83 ? -3.238 -12.637 5.004 1.00 97.00 83 ILE A C 1
ATOM 689 O O . ILE A 1 83 ? -2.362 -12.747 4.144 1.00 97.00 83 ILE A O 1
ATOM 693 N N . LEU A 1 84 ? -4.531 -12.539 4.682 1.00 97.31 84 LEU A N 1
ATOM 694 C CA . LEU A 1 84 ? -5.005 -12.545 3.297 1.00 97.31 84 LEU A CA 1
ATOM 695 C C . LEU A 1 84 ? -4.388 -11.397 2.486 1.00 97.31 84 LEU A C 1
ATOM 697 O O . LEU A 1 84 ? -3.897 -11.622 1.380 1.00 97.31 84 LEU A O 1
ATOM 701 N N . ALA A 1 85 ? -4.358 -10.185 3.036 1.00 97.69 85 ALA A N 1
ATOM 702 C CA . ALA A 1 85 ? -3.768 -9.022 2.386 1.00 97.69 85 ALA A CA 1
ATOM 703 C C . ALA A 1 85 ? -2.265 -9.208 2.121 1.00 97.69 85 ALA A C 1
ATOM 705 O O . ALA A 1 85 ? -1.790 -8.885 1.028 1.00 97.69 85 ALA A O 1
ATOM 706 N N . VAL A 1 86 ? -1.521 -9.789 3.068 1.00 97.38 86 VAL A N 1
ATOM 707 C CA . VAL A 1 86 ? -0.103 -10.155 2.896 1.00 97.38 86 VAL A CA 1
ATOM 708 C C . VAL A 1 86 ? 0.061 -11.177 1.767 1.00 97.38 86 VAL A C 1
ATOM 710 O O . VAL A 1 86 ? 0.874 -10.972 0.860 1.00 97.38 86 VAL A O 1
ATOM 713 N N . LEU A 1 87 ? -0.738 -12.248 1.769 1.00 97.81 87 LEU A N 1
ATOM 714 C CA . LEU A 1 87 ? -0.694 -13.284 0.731 1.00 97.81 87 LEU A CA 1
ATOM 715 C C . LEU A 1 87 ? -0.989 -12.712 -0.656 1.00 97.81 87 LEU A C 1
ATOM 717 O O . LEU A 1 87 ? -0.311 -13.061 -1.620 1.00 97.81 87 LEU A O 1
ATOM 721 N N . VAL A 1 88 ? -1.960 -11.808 -0.768 1.00 97.50 88 VAL A N 1
ATOM 722 C CA . VAL A 1 88 ? -2.296 -11.136 -2.028 1.00 97.50 88 VAL A CA 1
ATOM 723 C C . VAL A 1 88 ? -1.166 -10.200 -2.470 1.00 97.50 88 VAL A C 1
ATOM 725 O O . VAL A 1 88 ? -0.763 -10.241 -3.637 1.00 97.50 88 VAL A O 1
ATOM 728 N N . THR A 1 89 ? -0.599 -9.431 -1.536 1.00 97.50 89 THR A N 1
ATOM 729 C CA . THR A 1 89 ? 0.485 -8.469 -1.795 1.00 97.50 89 THR A CA 1
ATOM 730 C C . THR A 1 89 ? 1.700 -9.125 -2.435 1.00 97.50 89 THR A C 1
ATOM 732 O O . THR A 1 89 ? 2.248 -8.584 -3.395 1.00 97.50 89 THR A O 1
ATOM 735 N N . PHE A 1 90 ? 2.102 -10.303 -1.953 1.00 96.06 90 PHE A N 1
ATOM 736 C CA . PHE A 1 90 ? 3.256 -11.035 -2.489 1.00 96.06 90 PHE A CA 1
ATOM 737 C C . PHE A 1 90 ? 2.878 -12.070 -3.559 1.00 96.06 90 PHE A C 1
ATOM 739 O O . PHE A 1 90 ? 3.662 -12.346 -4.470 1.00 96.06 90 PHE A O 1
ATOM 746 N N . GLY A 1 91 ? 1.666 -12.620 -3.505 1.00 96.19 91 GLY A N 1
ATOM 747 C CA . GLY A 1 91 ? 1.183 -13.635 -4.438 1.00 96.19 91 GLY A CA 1
ATOM 748 C C . GLY A 1 91 ? 0.957 -13.095 -5.849 1.00 96.19 91 GLY A C 1
ATOM 749 O O . GLY A 1 91 ? 1.350 -13.744 -6.821 1.00 96.19 91 GLY A O 1
ATOM 750 N N . ILE A 1 92 ? 0.388 -11.892 -5.981 1.00 95.44 92 ILE A N 1
ATOM 751 C CA . ILE A 1 92 ? 0.178 -11.234 -7.282 1.00 95.44 92 ILE A CA 1
ATOM 752 C C . ILE A 1 92 ? 1.500 -11.049 -8.041 1.00 95.44 92 ILE A C 1
ATOM 754 O O . ILE A 1 92 ? 1.622 -11.585 -9.148 1.00 95.44 92 ILE A O 1
ATOM 758 N N . PRO A 1 93 ? 2.518 -10.352 -7.498 1.00 93.75 93 PRO A N 1
ATOM 759 C CA . PRO A 1 93 ? 3.772 -10.163 -8.214 1.00 93.75 93 PRO A CA 1
ATOM 760 C C . PRO A 1 93 ? 4.498 -11.477 -8.487 1.00 93.75 93 PRO A C 1
ATOM 762 O O . PRO A 1 93 ? 5.096 -11.618 -9.556 1.00 93.75 93 PRO A O 1
ATOM 765 N N . TYR A 1 94 ? 4.417 -12.449 -7.574 1.00 93.25 94 TYR A N 1
ATOM 766 C CA . TYR A 1 94 ? 4.983 -13.780 -7.779 1.00 93.25 94 TYR A CA 1
ATOM 767 C C . TYR A 1 94 ? 4.375 -14.478 -9.006 1.00 93.25 94 TYR A C 1
ATOM 769 O O . TYR A 1 94 ? 5.112 -14.955 -9.871 1.00 93.25 94 TYR A O 1
ATOM 777 N N . ARG A 1 95 ? 3.042 -14.475 -9.139 1.00 92.50 95 ARG A N 1
ATOM 778 C CA . ARG A 1 95 ? 2.340 -15.050 -10.301 1.00 92.50 95 ARG A CA 1
ATOM 779 C C . ARG A 1 95 ? 2.625 -14.272 -11.585 1.00 92.50 95 ARG A C 1
ATOM 781 O O . ARG A 1 95 ? 2.915 -14.874 -12.615 1.00 92.50 95 ARG A O 1
ATOM 788 N N . LEU A 1 96 ? 2.608 -12.940 -11.531 1.00 91.56 96 LEU A N 1
ATOM 789 C CA . LEU A 1 96 ? 2.874 -12.094 -12.699 1.00 91.56 96 LEU A CA 1
ATOM 790 C C . LEU A 1 96 ? 4.327 -12.182 -13.179 1.00 91.56 96 LEU A C 1
ATOM 792 O O . LEU A 1 96 ? 4.608 -11.944 -14.352 1.00 91.56 96 LEU A O 1
ATOM 796 N N . ARG A 1 97 ? 5.278 -12.534 -12.310 1.00 87.88 97 ARG A N 1
ATOM 797 C CA . ARG A 1 97 ? 6.683 -12.741 -12.697 1.00 87.88 97 ARG A CA 1
ATOM 798 C C . ARG A 1 97 ? 6.868 -13.914 -13.656 1.00 87.88 97 ARG A C 1
ATOM 800 O O . ARG A 1 97 ? 7.780 -13.867 -14.472 1.00 87.88 97 ARG A O 1
ATOM 807 N N . GLN A 1 98 ? 6.008 -14.927 -13.571 1.00 86.38 98 GLN A N 1
ATOM 808 C CA . GLN A 1 98 ? 6.035 -16.097 -14.455 1.00 86.38 98 GLN A CA 1
ATOM 809 C C . GLN A 1 98 ? 5.499 -15.785 -15.862 1.00 86.38 98 GLN A C 1
ATOM 811 O O . GLN A 1 98 ? 5.697 -16.563 -16.790 1.00 86.38 98 GLN A O 1
ATOM 816 N N . GLN A 1 99 ? 4.824 -14.647 -16.030 1.00 86.25 99 GLN A N 1
ATOM 817 C CA . GLN A 1 99 ? 4.308 -14.186 -17.314 1.00 86.25 99 GLN A CA 1
ATOM 818 C C . GLN A 1 99 ? 5.355 -13.354 -18.066 1.00 86.25 99 GLN A C 1
ATOM 820 O O . GLN A 1 99 ? 6.344 -12.889 -17.490 1.00 86.25 99 GLN A O 1
ATOM 825 N N . ARG A 1 100 ? 5.125 -13.139 -19.369 1.00 80.94 100 ARG A N 1
ATOM 826 C CA . ARG A 1 100 ? 6.000 -12.297 -20.198 1.00 80.94 100 ARG A CA 1
ATOM 827 C C . ARG A 1 100 ? 6.129 -10.887 -19.604 1.00 80.94 100 ARG A C 1
ATOM 829 O O . ARG A 1 100 ? 5.170 -10.392 -19.008 1.00 80.94 100 ARG A O 1
ATOM 836 N N . PRO A 1 101 ? 7.297 -10.236 -19.758 1.00 79.94 101 PRO A N 1
ATOM 837 C CA . PRO A 1 101 ? 7.490 -8.887 -19.254 1.00 79.94 101 PRO A CA 1
ATOM 838 C C . PRO A 1 101 ? 6.480 -7.933 -19.898 1.00 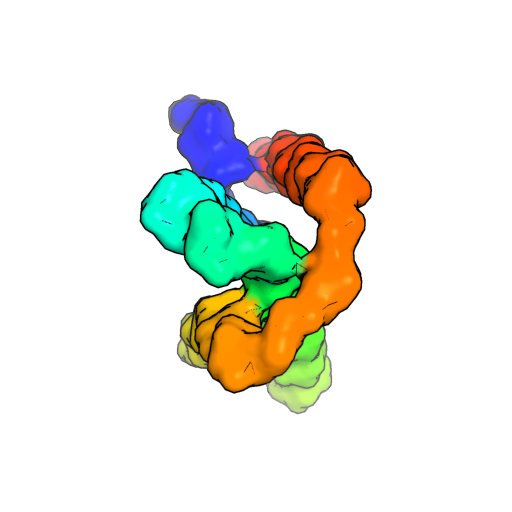79.94 101 PRO A C 1
ATOM 840 O O . PRO A 1 101 ? 6.356 -7.879 -21.122 1.00 79.94 101 PRO A O 1
ATOM 843 N N . GLY A 1 102 ? 5.742 -7.211 -19.059 1.00 77.12 102 GLY A N 1
ATOM 844 C CA . GLY A 1 102 ? 4.779 -6.204 -19.492 1.00 77.12 102 GLY A CA 1
ATOM 845 C C . GLY A 1 102 ? 5.441 -4.852 -19.749 1.00 77.12 102 GLY A C 1
ATOM 846 O O . GLY A 1 102 ? 6.578 -4.598 -19.341 1.00 77.12 102 GLY A O 1
ATOM 847 N N . ILE A 1 103 ? 4.705 -3.941 -20.390 1.00 77.19 103 ILE A N 1
ATOM 848 C CA . ILE A 1 103 ? 5.142 -2.551 -20.546 1.00 77.19 103 ILE A CA 1
ATOM 849 C C . ILE A 1 103 ? 5.070 -1.876 -19.172 1.00 77.19 103 ILE A C 1
ATOM 851 O O . ILE A 1 103 ? 3.995 -1.579 -18.660 1.00 77.19 103 ILE A O 1
ATOM 855 N N . CYS A 1 104 ? 6.231 -1.625 -18.572 1.00 83.00 104 CYS A N 1
ATOM 856 C CA . CYS A 1 104 ? 6.358 -0.940 -17.291 1.00 83.00 104 CYS A CA 1
ATOM 857 C C . CYS A 1 104 ? 7.059 0.401 -17.498 1.00 83.00 104 CYS A C 1
ATOM 859 O O . CYS A 1 104 ? 8.229 0.455 -17.883 1.00 83.00 104 CYS A O 1
ATOM 861 N N . ARG A 1 105 ? 6.362 1.505 -17.211 1.00 87.25 105 ARG A N 1
ATOM 862 C CA . ARG A 1 105 ? 6.957 2.842 -17.280 1.00 87.25 105 ARG A CA 1
ATOM 863 C C . ARG A 1 105 ? 7.632 3.182 -15.950 1.00 87.25 105 ARG A C 1
ATOM 865 O O . ARG A 1 105 ? 7.061 3.852 -15.092 1.00 87.25 105 ARG A O 1
ATOM 872 N N . THR A 1 106 ? 8.871 2.724 -15.794 1.00 82.56 106 THR A N 1
ATOM 873 C CA . THR A 1 106 ? 9.630 2.757 -14.532 1.00 82.56 106 THR A CA 1
ATOM 874 C C . THR A 1 106 ? 9.648 4.133 -13.853 1.00 82.56 106 THR A C 1
ATOM 876 O O . THR A 1 106 ? 9.384 4.223 -12.658 1.00 82.56 106 THR A O 1
ATOM 879 N N . ALA A 1 107 ? 9.876 5.218 -14.603 1.00 88.06 107 ALA A N 1
ATOM 880 C CA . ALA A 1 107 ? 9.912 6.575 -14.046 1.00 88.06 107 ALA A CA 1
ATOM 881 C C . ALA A 1 107 ? 8.576 7.013 -13.413 1.00 88.06 107 ALA A C 1
ATOM 883 O O . ALA A 1 107 ? 8.569 7.675 -12.379 1.00 88.06 107 ALA A O 1
ATOM 884 N N . TRP A 1 108 ? 7.442 6.626 -14.005 1.00 89.56 108 TRP A N 1
ATOM 885 C CA . TRP A 1 108 ? 6.121 6.934 -13.451 1.00 89.56 108 TRP A CA 1
ATOM 886 C C . TRP A 1 108 ? 5.834 6.118 -12.195 1.00 89.56 108 TRP A C 1
ATOM 888 O O . TRP A 1 108 ? 5.324 6.664 -11.224 1.00 89.56 108 TRP A O 1
ATOM 898 N N . ASN A 1 109 ? 6.242 4.851 -12.172 1.00 90.75 109 ASN A N 1
ATOM 899 C CA . ASN A 1 109 ? 6.076 3.991 -11.002 1.00 90.75 109 ASN A CA 1
ATOM 900 C C . ASN A 1 109 ? 6.873 4.488 -9.790 1.00 90.75 109 ASN A C 1
ATOM 902 O O . ASN A 1 109 ? 6.359 4.455 -8.677 1.00 90.75 109 ASN A O 1
ATOM 906 N N . TYR A 1 110 ? 8.082 5.022 -9.993 1.00 91.25 110 TYR A N 1
ATOM 907 C CA . TYR A 1 110 ? 8.819 5.679 -8.909 1.00 91.25 110 TYR A CA 1
ATOM 908 C C . TYR A 1 110 ? 8.111 6.938 -8.395 1.00 91.25 110 TYR A C 1
ATOM 910 O O . TYR A 1 110 ? 8.070 7.152 -7.188 1.00 91.25 110 TYR A O 1
ATOM 918 N N . ARG A 1 111 ? 7.502 7.746 -9.276 1.00 94.38 111 ARG A N 1
ATOM 919 C CA . ARG A 1 111 ? 6.698 8.910 -8.855 1.00 94.38 111 ARG A CA 1
ATOM 920 C C . ARG A 1 111 ? 5.475 8.487 -8.044 1.00 94.38 111 ARG A C 1
ATOM 922 O O . ARG A 1 111 ? 5.225 9.068 -6.997 1.00 94.38 111 ARG A O 1
ATOM 929 N N . ILE A 1 112 ? 4.754 7.459 -8.492 1.00 93.62 112 ILE A N 1
ATOM 930 C CA . ILE A 1 112 ? 3.606 6.897 -7.764 1.00 93.62 112 ILE A CA 1
ATOM 931 C C . ILE A 1 112 ? 4.045 6.381 -6.392 1.00 93.62 112 ILE A C 1
ATOM 933 O O . ILE A 1 112 ? 3.400 6.684 -5.395 1.00 93.62 112 ILE A O 1
ATOM 937 N N . LEU A 1 113 ? 5.164 5.655 -6.323 1.00 94.38 113 LEU A N 1
ATOM 938 C CA . LEU A 1 113 ? 5.710 5.158 -5.063 1.00 94.38 11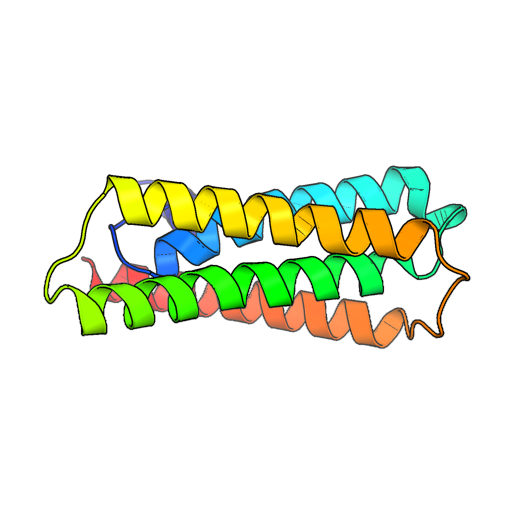3 LEU A CA 1
ATOM 939 C C . LEU A 1 113 ? 6.082 6.297 -4.105 1.00 94.38 113 LEU A C 1
ATOM 941 O O . LEU A 1 113 ? 5.749 6.229 -2.928 1.00 94.38 113 LEU A O 1
ATOM 945 N N . LEU A 1 114 ? 6.732 7.355 -4.597 1.00 94.88 114 LEU A N 1
ATOM 946 C CA . LEU A 1 114 ? 7.069 8.527 -3.783 1.00 94.88 114 LEU A CA 1
ATOM 947 C C . LEU A 1 114 ? 5.816 9.236 -3.259 1.00 94.88 114 LEU A C 1
ATOM 949 O O . LEU A 1 114 ? 5.766 9.582 -2.082 1.00 94.88 114 LEU A O 1
ATOM 953 N N . LEU A 1 115 ? 4.799 9.413 -4.107 1.00 95.75 115 LEU A N 1
ATOM 954 C CA . LEU A 1 115 ? 3.516 9.993 -3.703 1.00 95.75 115 LEU A CA 1
ATOM 955 C C . LEU A 1 115 ? 2.808 9.127 -2.658 1.00 95.75 115 LEU A C 1
ATOM 957 O O . LEU A 1 115 ? 2.279 9.665 -1.692 1.00 95.75 115 LEU A O 1
ATOM 961 N N . LEU A 1 116 ? 2.843 7.802 -2.815 1.00 94.56 116 LEU A N 1
ATOM 962 C CA . LEU A 1 116 ? 2.311 6.860 -1.832 1.00 94.56 116 LEU A CA 1
ATOM 963 C C . LEU A 1 116 ? 3.026 6.984 -0.488 1.00 94.56 116 LEU A C 1
ATOM 965 O O . LEU A 1 116 ? 2.366 7.147 0.531 1.00 94.56 116 LEU A O 1
ATOM 969 N N . VAL A 1 117 ? 4.360 6.962 -0.476 1.00 95.00 117 VAL A N 1
ATOM 970 C CA . VAL A 1 117 ? 5.141 7.130 0.759 1.00 95.00 117 VAL A CA 1
ATOM 971 C C . VAL A 1 117 ? 4.825 8.473 1.416 1.00 95.00 117 VAL A C 1
ATOM 973 O O . VAL A 1 117 ? 4.577 8.516 2.617 1.00 95.00 117 VAL A O 1
ATOM 976 N N . ALA A 1 118 ? 4.771 9.559 0.642 1.00 94.94 118 ALA A N 1
ATOM 977 C CA . ALA A 1 118 ? 4.418 10.877 1.161 1.00 94.94 118 ALA A CA 1
ATOM 978 C C . ALA A 1 118 ? 3.002 10.897 1.759 1.00 94.94 118 ALA A C 1
ATOM 980 O O . ALA A 1 118 ? 2.820 11.393 2.869 1.00 94.94 118 ALA A O 1
ATOM 981 N N . ALA A 1 119 ? 2.018 10.314 1.069 1.00 93.62 119 ALA A N 1
ATOM 982 C CA . ALA A 1 119 ? 0.651 10.201 1.565 1.00 93.62 119 ALA A CA 1
ATOM 983 C C . ALA A 1 119 ? 0.590 9.401 2.873 1.00 93.62 119 ALA A C 1
ATOM 985 O O . ALA A 1 119 ? -0.040 9.854 3.826 1.00 93.62 119 ALA A O 1
ATOM 986 N N . PHE A 1 120 ? 1.300 8.271 2.955 1.00 92.94 120 PHE A N 1
ATOM 987 C CA . PHE A 1 120 ? 1.400 7.475 4.178 1.00 92.94 120 PHE A CA 1
ATOM 988 C C . PHE A 1 120 ? 2.017 8.267 5.329 1.00 92.94 120 PHE A C 1
ATOM 990 O O . PHE A 1 120 ? 1.454 8.277 6.415 1.00 92.94 120 PHE A O 1
ATOM 997 N N . LEU A 1 121 ? 3.110 8.999 5.109 1.00 92.25 121 LEU A N 1
ATOM 998 C CA . LEU A 1 121 ? 3.729 9.810 6.163 1.00 92.25 121 LEU A CA 1
ATOM 999 C C . LEU A 1 121 ? 2.813 10.953 6.632 1.00 92.25 121 LEU A C 1
ATOM 1001 O O . LEU A 1 121 ? 2.673 11.168 7.83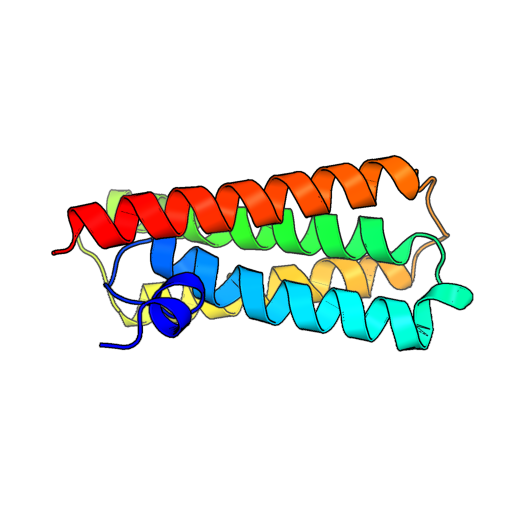5 1.00 92.25 121 LEU A O 1
ATOM 1005 N N . VAL A 1 122 ? 2.160 11.667 5.708 1.00 92.06 122 VAL A N 1
ATOM 1006 C CA . VAL A 1 122 ? 1.233 12.764 6.042 1.00 92.06 122 VAL A CA 1
ATOM 1007 C C . VAL A 1 122 ? 0.027 12.243 6.823 1.00 92.06 122 VAL A C 1
ATOM 1009 O O . VAL A 1 122 ? -0.327 12.807 7.860 1.00 92.06 122 VAL A O 1
ATOM 1012 N N . LEU A 1 123 ? -0.582 11.149 6.363 1.00 90.19 123 LEU A N 1
ATOM 1013 C CA . LEU A 1 123 ? -1.723 10.532 7.035 1.00 90.19 123 LEU A CA 1
ATOM 1014 C C . LEU A 1 123 ? -1.324 9.924 8.386 1.00 90.19 123 LEU A C 1
ATOM 1016 O O . LEU A 1 123 ? -2.066 10.094 9.350 1.00 90.19 123 LEU A O 1
ATOM 1020 N N . SER A 1 124 ? -0.134 9.326 8.518 1.00 88.56 124 SER A N 1
ATOM 1021 C CA . SER A 1 124 ? 0.412 8.902 9.817 1.00 88.56 124 SER A CA 1
ATOM 1022 C C . SER A 1 124 ? 0.470 10.059 10.812 1.00 88.56 124 SER A C 1
ATOM 1024 O O . SER A 1 124 ? 0.034 9.905 11.949 1.00 88.56 124 SER A O 1
ATOM 1026 N N . VAL A 1 125 ? 0.964 11.231 10.398 1.00 88.44 125 VAL A N 1
ATOM 1027 C CA . VAL A 1 125 ? 1.006 12.420 11.269 1.00 88.44 125 VAL A CA 1
ATOM 1028 C C . VAL A 1 125 ? -0.398 12.881 11.647 1.00 88.44 125 VAL A C 1
ATOM 1030 O O . VAL A 1 125 ? -0.636 13.220 12.806 1.00 88.44 125 VAL A O 1
ATOM 1033 N N . TYR A 1 126 ? -1.330 12.876 10.695 1.00 87.81 126 TYR A N 1
ATOM 1034 C CA . TYR A 1 126 ? -2.721 13.242 10.946 1.00 87.81 126 TYR A CA 1
ATOM 1035 C C . TYR A 1 126 ? -3.389 12.318 11.979 1.00 87.81 126 TYR A C 1
ATOM 1037 O O . TYR A 1 126 ? -3.967 12.810 12.947 1.00 87.81 126 TYR A O 1
ATOM 1045 N N . PHE A 1 127 ? -3.270 10.996 11.821 1.00 84.25 127 PHE A N 1
ATOM 1046 C CA . PHE A 1 127 ? -3.869 10.022 12.740 1.00 84.25 127 PHE A CA 1
ATOM 1047 C C . PHE A 1 127 ? -3.204 10.020 14.120 1.00 84.25 127 PHE A C 1
ATOM 1049 O O . PHE A 1 127 ? -3.914 9.951 15.121 1.00 84.25 127 PHE A O 1
ATOM 1056 N N . MET A 1 128 ? -1.879 10.183 14.201 1.00 83.12 128 MET A N 1
ATOM 1057 C CA . MET A 1 128 ? -1.186 10.328 15.489 1.00 83.12 128 MET A CA 1
ATOM 1058 C C . MET A 1 128 ? -1.666 11.563 16.262 1.00 83.12 128 MET A C 1
ATOM 1060 O O . MET A 1 128 ? -1.918 11.470 17.456 1.00 83.12 128 MET A O 1
ATOM 1064 N N . ARG A 1 129 ? -1.846 12.709 15.589 1.00 80.81 129 ARG A N 1
ATOM 1065 C CA . ARG A 1 129 ? -2.339 13.947 16.226 1.00 80.81 129 ARG A CA 1
ATOM 1066 C C . ARG A 1 129 ? -3.792 13.880 16.686 1.00 80.81 129 ARG A C 1
ATOM 1068 O O . ARG A 1 129 ? -4.200 14.720 17.470 1.00 80.81 129 ARG A O 1
ATOM 1075 N N . ARG A 1 130 ? -4.582 12.950 16.148 1.00 76.00 130 ARG A N 1
ATOM 1076 C CA . ARG A 1 130 ? -5.981 12.745 16.544 1.00 76.00 130 ARG A CA 1
ATOM 1077 C C . ARG A 1 130 ? -6.122 11.744 17.696 1.00 76.00 130 ARG A C 1
ATOM 1079 O O . ARG A 1 130 ? -7.172 11.710 18.326 1.00 76.00 130 ARG A O 1
ATOM 1086 N N . ALA A 1 131 ? -5.106 10.910 17.915 1.00 64.38 131 ALA A N 1
ATOM 1087 C CA . ALA A 1 131 ? -5.108 9.858 18.927 1.00 64.38 131 ALA A CA 1
ATOM 1088 C C . ALA A 1 131 ? -4.551 10.302 20.295 1.00 64.38 131 ALA A C 1
ATOM 1090 O O . ALA A 1 131 ? -4.767 9.585 21.268 1.00 64.38 131 ALA A O 1
ATOM 1091 N N . GLY A 1 132 ? -3.843 11.437 20.363 1.00 57.19 132 GLY A N 1
ATOM 1092 C CA . GLY A 1 132 ? -3.375 12.067 21.607 1.00 57.19 132 GLY A CA 1
ATOM 1093 C C . GLY A 1 132 ? -4.183 13.307 21.946 1.00 57.19 132 GLY A C 1
ATOM 1094 O O . GLY A 1 132 ? -4.379 13.547 23.155 1.00 57.19 132 GLY A O 1
#

Foldseek 3Di:
DDPVCLLQAQPDDDLLRLLSVQPPVLVVVLVVCCVPCVVVAVQLLVQLVVLSVVLSVQSVVQQVVVCVVPVDDDPVSNVVSSVVSNCSNVVRSVVCVVDDHDDHPPVVSVVVVVVVSVVSSVVSVVVVVVVD

InterPro domains:
  IPR045407 Protein of unknown function DUF6512 [PF20122] (2-125)

Secondary structure (DSSP, 8-state):
--HHHHTTS--SSSHHHHHHHHHHHHHHHHHHHHHHHTTT-TTHHHHHHHHHHHHHHHHHHHHHHHHHHHSS--HHHHHHHHHHHHHHHHHHHHHHHTSPPP---HHHHHHHHHHHHHHHHHHHHHHHHHH-

Radius of gyration: 16.06 Å; chains: 1; bounding box: 41×30×44 Å